Protein AF-A0A1I7J434-F1 (afdb_monomer)

Radius of gyration: 14.05 Å; Cα contacts (8 Å, |Δi|>4): 113; chains: 1; bounding box: 28×44×38 Å

Nearest PDB structures (foldseek):
  2exd-assembly1_A  TM=6.881E-01  e=1.755E-03  Pyrococcus horikoshii OT3
  3wwv-assembly1_A-2  TM=7.858E-01  e=1.106E-02  Pyrococcus horikoshii OT3
  2k5h-assembly1_A  TM=6.945E-01  e=1.726E-02  Methanothermobacter thermautotrophicus str. Delta H
  8z5g-assembly1_B  TM=6.574E-01  e=1.235E-01  Escherichia coli K-12

Foldseek 3Di:
DDDDDPPDPLVVVVQVQAFFKFFWAADPN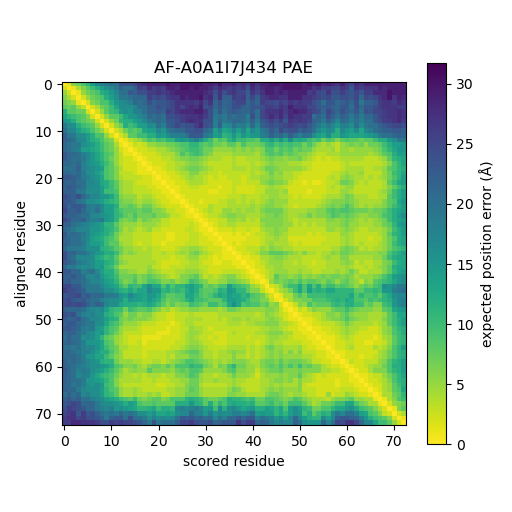DIFTQGPNDTAAADPPDPHDGRAMWGFNGADPRHTYTDHPPPDD

pLDDT: mean 73.86, std 15.12, range [40.84, 88.88]

Solvent-accessible surface area (backbone atoms only — not comparable to full-atom values): 4603 Å² total; per-residue (Å²): 138,86,85,88,86,88,72,64,72,77,57,58,62,57,58,69,41,49,72,40,64,32,28,31,39,65,56,97,88,42,76,28,40,33,42,98,84,46,78,38,62,46,62,79,92,54,95,71,50,70,71,38,62,30,28,26,72,39,62,58,98,84,32,35,37,71,37,77,70,72,93,78,129

Mean predicted aligned error: 9.81 Å

Sequence (73 aa):
MDKWFAKTIIKTGIEGLIGESGVVREVDGIKAAKIHGDLYSFAESVPFEDGTPFVVKGVDGGTIIPEFKNQNN

Secondary structure (DSSP, 8-state):
----SSSSHHHHHHHTTTT-EEEEEEETTEEEEEETTEEE-B-TTS-PPTT-EEEEEEEETTEEEEEE-----

Structure (mmCIF, N/CA/C/O backbone):
data_AF-A0A1I7J434-F1
#
_entry.id   AF-A0A1I7J434-F1
#
loop_
_atom_site.group_PDB
_atom_site.id
_atom_site.type_symbol
_atom_site.label_atom_id
_atom_site.label_alt_id
_atom_site.label_comp_id
_atom_site.label_asym_id
_atom_site.label_entity_id
_atom_site.label_seq_id
_atom_site.pdbx_PDB_ins_code
_atom_site.Cartn_x
_atom_site.Cartn_y
_atom_site.Cartn_z
_atom_site.occupancy
_atom_site.B_iso_or_equiv
_atom_site.auth_seq_id
_atom_site.auth_c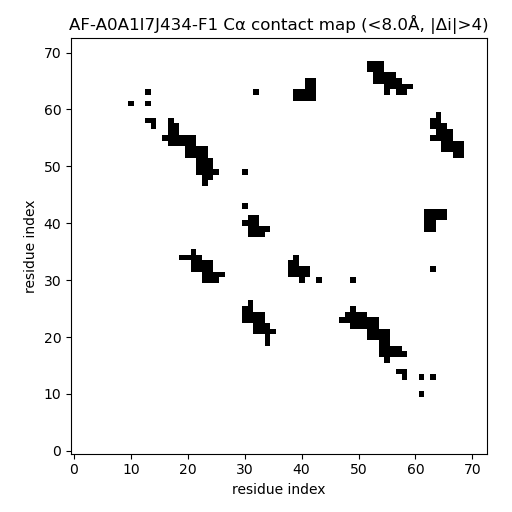omp_id
_atom_site.auth_asym_id
_atom_site.auth_atom_id
_atom_site.pdbx_PDB_model_num
ATOM 1 N N . MET A 1 1 ? 15.445 -23.275 -25.641 1.00 48.25 1 MET A N 1
ATOM 2 C CA . MET A 1 1 ? 15.599 -21.809 -25.527 1.00 48.25 1 MET A CA 1
ATOM 3 C C . MET A 1 1 ? 14.305 -21.259 -26.117 1.00 48.25 1 MET A C 1
ATOM 5 O O . MET A 1 1 ? 13.936 -21.748 -27.171 1.00 48.25 1 MET A O 1
ATOM 9 N N . ASP A 1 2 ? 13.425 -20.548 -25.413 1.00 48.06 2 ASP A N 1
ATOM 10 C CA . ASP A 1 2 ? 13.665 -19.442 -24.488 1.00 48.06 2 ASP A CA 1
ATOM 11 C C . ASP A 1 2 ? 12.734 -19.466 -23.268 1.00 48.06 2 ASP A C 1
ATOM 13 O O . ASP A 1 2 ? 11.528 -19.691 -23.335 1.00 48.06 2 ASP A O 1
ATOM 17 N N . LYS A 1 3 ? 13.366 -19.228 -22.126 1.00 51.16 3 LYS A N 1
ATOM 18 C CA . LYS A 1 3 ? 12.797 -18.964 -20.811 1.00 51.16 3 LYS A CA 1
ATOM 19 C C . LYS A 1 3 ? 12.745 -17.428 -20.685 1.00 51.16 3 LYS A C 1
ATOM 21 O O . LYS A 1 3 ? 13.721 -16.806 -21.072 1.00 51.16 3 LYS A O 1
ATOM 26 N N . TRP A 1 4 ? 11.690 -16.879 -20.060 1.00 47.91 4 TRP A N 1
ATOM 27 C CA . TRP A 1 4 ? 11.607 -15.521 -19.457 1.00 47.91 4 TRP A CA 1
ATOM 28 C C . TRP A 1 4 ? 10.921 -14.369 -20.221 1.00 47.91 4 TRP A C 1
ATOM 30 O O . TRP A 1 4 ? 11.572 -13.398 -20.582 1.00 47.91 4 TRP A O 1
ATOM 40 N N . PHE A 1 5 ? 9.585 -14.333 -20.268 1.00 50.59 5 PHE A N 1
ATOM 41 C CA . PHE A 1 5 ? 8.873 -13.043 -20.429 1.00 50.59 5 PHE A CA 1
ATOM 42 C C . PHE A 1 5 ? 7.698 -12.832 -19.459 1.00 50.59 5 PHE A C 1
ATOM 44 O O . PHE A 1 5 ? 6.906 -11.917 -19.633 1.00 50.59 5 PHE A O 1
ATOM 51 N N . ALA A 1 6 ? 7.591 -13.628 -18.389 1.00 48.34 6 ALA A N 1
ATOM 52 C CA . ALA A 1 6 ? 6.457 -13.558 -17.454 1.00 48.34 6 ALA A CA 1
ATOM 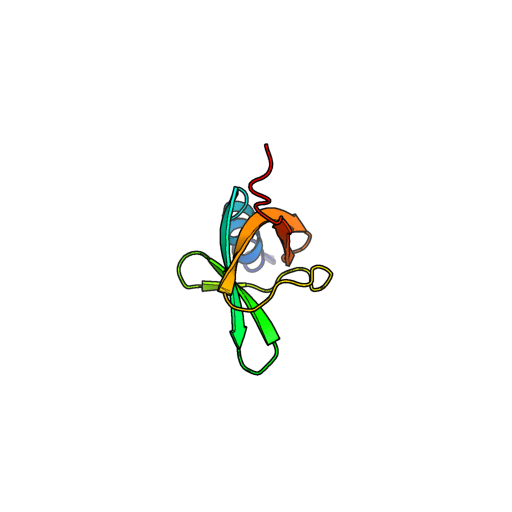53 C C . ALA A 1 6 ? 6.779 -12.928 -16.082 1.00 48.34 6 ALA A C 1
ATOM 55 O O . ALA A 1 6 ? 6.026 -13.125 -15.134 1.00 48.34 6 ALA A O 1
ATOM 56 N N . LYS A 1 7 ? 7.891 -12.192 -15.929 1.00 48.28 7 LYS A N 1
ATOM 57 C CA . LYS A 1 7 ? 8.239 -11.549 -14.640 1.00 48.28 7 LYS A CA 1
ATOM 58 C C . LYS A 1 7 ? 8.446 -10.035 -14.678 1.00 48.28 7 LYS A C 1
ATOM 60 O O . LYS A 1 7 ? 8.645 -9.446 -13.622 1.00 48.28 7 LYS A O 1
ATOM 65 N N . THR A 1 8 ? 8.357 -9.395 -15.841 1.00 40.84 8 THR A N 1
ATOM 66 C CA . THR A 1 8 ? 8.688 -7.962 -15.950 1.00 40.84 8 THR A CA 1
ATOM 67 C C . THR A 1 8 ? 7.496 -7.040 -15.688 1.00 40.84 8 THR A C 1
ATOM 69 O O . THR A 1 8 ? 7.685 -5.949 -15.172 1.00 40.84 8 THR A O 1
ATOM 72 N N . ILE A 1 9 ? 6.259 -7.473 -15.948 1.00 48.34 9 ILE A N 1
ATOM 73 C CA . ILE A 1 9 ? 5.105 -6.553 -15.932 1.00 48.34 9 ILE A CA 1
ATOM 74 C C . ILE A 1 9 ? 4.649 -6.206 -14.503 1.00 48.34 9 ILE A C 1
ATOM 76 O O . ILE A 1 9 ? 4.218 -5.087 -14.248 1.00 48.34 9 ILE A O 1
ATOM 80 N N . ILE A 1 10 ? 4.802 -7.125 -13.545 1.00 50.94 10 ILE A N 1
ATOM 81 C CA . ILE A 1 10 ? 4.301 -6.914 -12.176 1.00 50.94 10 ILE A CA 1
ATOM 82 C C . ILE A 1 10 ? 5.188 -5.928 -11.400 1.00 50.94 10 ILE A C 1
ATOM 84 O O . ILE A 1 10 ? 4.695 -5.229 -10.529 1.00 50.94 10 ILE A O 1
ATOM 88 N N . LYS A 1 11 ? 6.483 -5.823 -11.727 1.00 48.47 11 LYS A N 1
ATOM 89 C CA . LYS A 1 11 ? 7.415 -4.957 -10.986 1.00 48.47 11 LYS A CA 1
ATOM 90 C C . LYS A 1 11 ? 7.293 -3.484 -11.395 1.00 48.47 11 LYS A C 1
ATOM 92 O O . LYS A 1 11 ? 7.252 -2.613 -10.536 1.00 48.47 11 LYS A O 1
ATOM 97 N N . THR A 1 12 ? 7.127 -3.219 -12.692 1.00 51.41 12 THR A N 1
ATOM 98 C CA . THR A 1 12 ? 7.116 -1.854 -13.242 1.00 51.41 12 THR A CA 1
ATOM 99 C C . THR A 1 12 ? 5.872 -1.044 -12.859 1.00 51.41 12 THR A C 1
ATOM 101 O O . THR A 1 12 ? 5.967 0.170 -12.711 1.00 51.41 12 THR A O 1
ATOM 104 N N . GLY A 1 13 ? 4.712 -1.686 -12.671 1.00 64.75 13 GLY A N 1
ATOM 105 C CA . GLY A 1 13 ? 3.464 -0.972 -12.363 1.00 64.75 13 GLY A CA 1
ATOM 106 C C . GLY A 1 13 ? 3.433 -0.346 -10.965 1.00 64.75 13 GLY A C 1
ATOM 107 O O . GLY A 1 13 ? 2.927 0.757 -10.798 1.00 64.75 13 GLY A O 1
ATOM 108 N N . ILE A 1 14 ? 4.017 -1.024 -9.973 1.00 72.38 14 ILE A N 1
ATOM 109 C CA . ILE A 1 14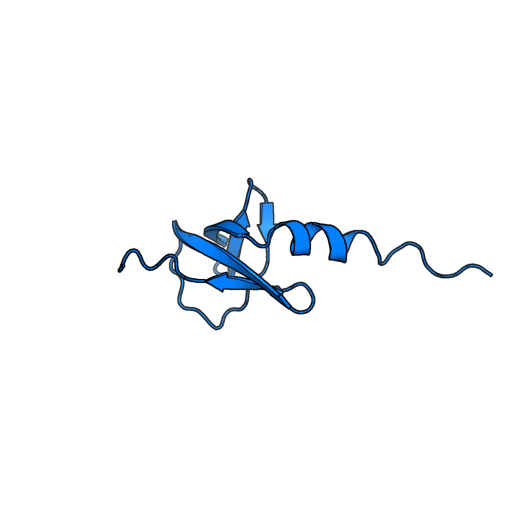 ? 3.960 -0.611 -8.561 1.00 72.38 14 ILE A CA 1
ATOM 110 C C . ILE A 1 14 ? 5.000 0.474 -8.262 1.00 72.38 14 ILE A C 1
ATOM 112 O O . ILE A 1 14 ? 4.721 1.399 -7.510 1.00 72.38 14 ILE A O 1
ATOM 116 N N . GLU A 1 15 ? 6.183 0.405 -8.883 1.00 77.25 15 GLU A N 1
ATOM 117 C CA . GLU A 1 15 ? 7.213 1.452 -8.768 1.00 77.25 15 GLU A CA 1
ATOM 118 C C . GLU A 1 15 ? 6.720 2.806 -9.312 1.00 77.25 15 GLU A C 1
ATOM 120 O O . GLU A 1 15 ? 7.095 3.854 -8.792 1.00 77.25 15 GLU A O 1
ATOM 125 N N .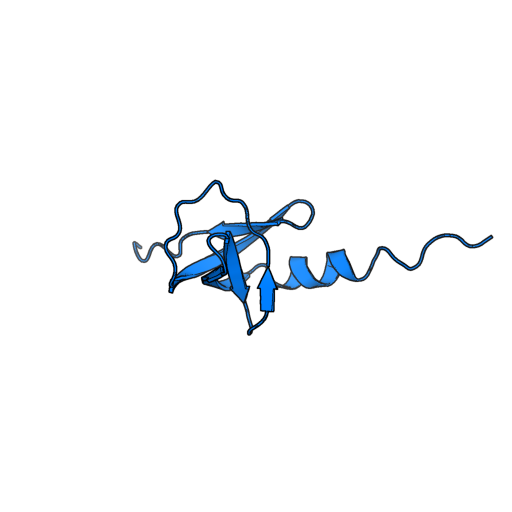 GLY A 1 16 ? 5.815 2.793 -10.298 1.00 80.38 16 GLY A N 1
ATOM 126 C CA . GLY A 1 16 ? 5.142 3.995 -10.799 1.00 80.38 16 GLY A CA 1
ATOM 127 C C . GLY A 1 16 ? 4.154 4.632 -9.815 1.00 80.38 16 GLY A C 1
ATOM 128 O O . GLY A 1 16 ? 3.696 5.741 -10.062 1.00 80.38 16 GLY A O 1
ATOM 129 N N . LEU A 1 17 ? 3.837 3.963 -8.702 1.00 83.88 17 LEU A N 1
ATOM 130 C CA . LEU A 1 17 ? 2.988 4.513 -7.646 1.00 83.88 17 LEU A CA 1
ATOM 131 C C . LEU A 1 17 ? 3.781 5.373 -6.658 1.00 83.88 17 LEU A C 1
ATOM 133 O O . LEU A 1 17 ? 3.178 5.986 -5.787 1.00 83.88 17 LEU A O 1
ATOM 137 N N . ILE A 1 18 ? 5.115 5.421 -6.741 1.00 87.25 18 ILE A N 1
ATOM 138 C CA . ILE A 1 18 ? 5.933 6.241 -5.839 1.00 87.25 18 ILE A CA 1
ATOM 139 C C . ILE A 1 18 ? 5.613 7.724 -6.056 1.00 87.25 18 ILE A C 1
ATOM 141 O O . ILE A 1 18 ? 5.701 8.235 -7.168 1.00 87.25 18 ILE A O 1
ATOM 145 N N . GLY A 1 19 ? 5.258 8.417 -4.973 1.00 84.94 19 GLY A N 1
ATOM 146 C CA . GLY A 1 19 ? 4.768 9.796 -4.988 1.00 84.94 19 GLY A CA 1
ATOM 147 C C . GLY A 1 19 ? 3.248 9.915 -5.121 1.00 84.94 19 GLY A C 1
ATOM 148 O O . GLY A 1 19 ? 2.704 10.983 -4.835 1.00 84.94 19 GLY A O 1
ATOM 149 N N . GLU A 1 20 ? 2.550 8.834 -5.474 1.00 88.50 20 GLU A N 1
ATOM 150 C CA . GLU A 1 20 ? 1.092 8.836 -5.539 1.00 88.50 20 GLU A CA 1
ATOM 151 C C . GLU A 1 20 ? 0.475 8.826 -4.143 1.00 88.50 20 GLU A C 1
ATOM 153 O O . GLU A 1 20 ? 1.038 8.319 -3.168 1.00 88.50 20 GLU A O 1
ATOM 158 N N . SER A 1 21 ? -0.722 9.398 -4.053 1.00 88.31 21 SER A N 1
ATOM 159 C CA . SER A 1 21 ? -1.500 9.418 -2.819 1.00 88.31 21 SER A CA 1
ATOM 160 C C . SER A 1 21 ? -2.597 8.367 -2.862 1.00 88.31 21 SER A C 1
ATOM 162 O O . SER A 1 21 ? -3.228 8.130 -3.892 1.00 88.31 21 SER A O 1
ATOM 164 N N . GLY A 1 22 ? -2.808 7.721 -1.724 1.00 88.88 22 GLY A N 1
ATOM 165 C CA . GLY A 1 22 ? -3.804 6.679 -1.557 1.00 88.88 22 GLY A CA 1
ATOM 166 C C . GLY A 1 22 ? -4.553 6.831 -0.249 1.00 88.88 22 GLY A C 1
ATOM 167 O O . GLY A 1 22 ? -4.299 7.738 0.547 1.00 88.88 22 GLY A O 1
ATOM 168 N N . VAL A 1 23 ? -5.489 5.917 -0.033 1.00 88.69 23 VAL A N 1
ATOM 169 C CA . VAL A 1 23 ? -6.237 5.804 1.214 1.00 88.69 23 VAL A CA 1
ATOM 170 C C . VAL A 1 23 ? -6.167 4.373 1.715 1.00 88.69 23 VAL A C 1
ATOM 172 O O . VAL A 1 23 ? -6.303 3.429 0.935 1.00 88.69 23 VAL A O 1
ATOM 175 N N . VAL A 1 24 ? -5.902 4.191 3.005 1.00 88.12 24 VAL A N 1
ATOM 176 C CA . VAL A 1 24 ? -5.955 2.857 3.603 1.00 88.12 24 VAL A CA 1
ATOM 177 C C . VAL A 1 24 ? -7.401 2.403 3.624 1.00 88.12 24 VAL A C 1
ATOM 179 O O . VAL A 1 24 ? -8.299 3.174 3.955 1.00 88.12 24 VAL A O 1
ATOM 182 N N . ARG A 1 25 ? -7.627 1.158 3.222 1.00 87.06 25 ARG A N 1
ATOM 183 C CA . ARG A 1 25 ? -8.942 0.548 3.229 1.00 87.06 25 ARG A CA 1
ATOM 184 C C . ARG A 1 25 ? -8.878 -0.834 3.843 1.00 87.06 25 ARG A C 1
ATOM 186 O O . ARG A 1 25 ? -8.036 -1.637 3.454 1.00 87.06 25 ARG A O 1
ATOM 193 N N . GLU A 1 26 ? -9.762 -1.108 4.783 1.00 85.69 26 GLU A N 1
ATOM 194 C CA . GLU A 1 26 ? -9.907 -2.430 5.373 1.00 85.69 26 GLU A CA 1
ATOM 195 C C . GLU A 1 26 ? -10.949 -3.229 4.585 1.00 85.69 26 GLU A C 1
ATOM 197 O O . GLU A 1 26 ? -12.085 -2.793 4.386 1.00 85.69 26 GLU A O 1
ATOM 202 N N 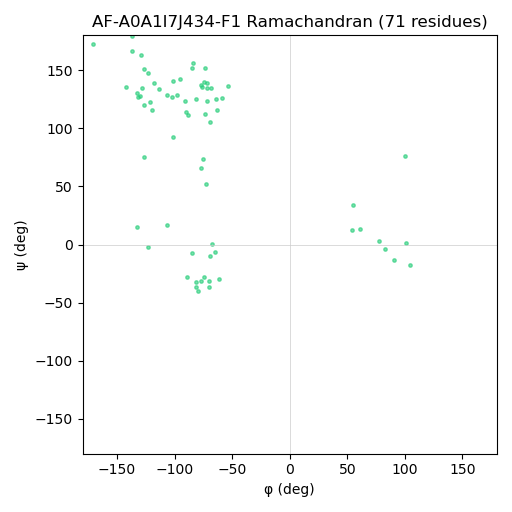. VAL A 1 27 ? -10.543 -4.392 4.082 1.00 81.06 27 VAL A N 1
ATOM 203 C CA . VAL A 1 27 ? -11.411 -5.328 3.363 1.00 81.06 27 VAL A CA 1
ATOM 204 C C . VAL A 1 27 ? -11.262 -6.678 4.050 1.00 81.06 27 VAL A C 1
ATOM 206 O O . VAL A 1 27 ? -10.152 -7.191 4.156 1.00 81.06 27 VAL A O 1
ATOM 209 N N . ASP A 1 28 ? -12.362 -7.219 4.578 1.00 81.69 28 ASP A N 1
ATOM 210 C CA . ASP A 1 28 ? -12.376 -8.493 5.317 1.00 81.69 28 ASP A CA 1
ATOM 211 C C . ASP A 1 28 ? -11.383 -8.544 6.505 1.00 81.69 28 ASP A C 1
ATOM 213 O O . ASP A 1 28 ? -10.806 -9.585 6.815 1.00 81.69 28 ASP A O 1
ATOM 217 N N . GLY A 1 29 ? -11.157 -7.407 7.179 1.00 80.31 29 GLY A N 1
ATOM 218 C CA . GLY A 1 29 ? -10.210 -7.286 8.299 1.00 80.31 29 GLY A CA 1
ATOM 219 C C . GLY A 1 29 ? -8.736 -7.200 7.881 1.00 80.31 29 GLY A C 1
ATOM 220 O O . GLY A 1 29 ? -7.856 -7.143 8.738 1.00 80.31 29 GLY A O 1
ATOM 221 N N . ILE A 1 30 ? -8.453 -7.179 6.575 1.00 81.19 30 ILE A N 1
ATOM 222 C CA . ILE A 1 30 ? -7.112 -6.999 6.016 1.00 81.19 30 ILE A CA 1
ATOM 223 C C . ILE A 1 30 ? -6.981 -5.561 5.522 1.00 81.19 30 ILE A C 1
ATOM 225 O O . ILE A 1 30 ? -7.788 -5.077 4.724 1.00 81.19 30 ILE A O 1
ATOM 229 N N . LYS A 1 31 ? -5.935 -4.869 5.970 1.00 83.25 31 LYS A N 1
ATOM 230 C CA . LYS A 1 31 ? -5.647 -3.505 5.526 1.00 83.25 31 LYS A CA 1
ATOM 231 C C . LYS A 1 31 ? -4.930 -3.531 4.180 1.00 83.25 31 LYS A C 1
ATOM 233 O O . LYS A 1 31 ? -3.878 -4.148 4.030 1.00 83.25 31 LYS A O 1
ATOM 238 N N . ALA A 1 32 ? -5.494 -2.824 3.211 1.00 86.00 32 ALA A N 1
ATOM 239 C CA . ALA A 1 32 ? -4.952 -2.655 1.873 1.00 86.00 32 ALA A CA 1
ATOM 240 C C . ALA A 1 32 ? -4.851 -1.168 1.505 1.00 86.00 32 ALA A C 1
ATOM 242 O O . ALA A 1 32 ? -5.593 -0.314 1.988 1.00 86.00 32 ALA A O 1
ATOM 243 N N . ALA A 1 33 ? -3.891 -0.844 0.655 1.00 86.31 33 ALA A N 1
ATOM 244 C CA . ALA A 1 33 ? -3.632 0.490 0.151 1.00 86.31 33 ALA A CA 1
ATOM 245 C C . ALA A 1 33 ? -4.488 0.691 -1.098 1.00 86.31 33 ALA A C 1
ATOM 247 O O . ALA A 1 33 ? -4.240 0.053 -2.118 1.00 86.31 33 ALA A O 1
ATOM 248 N N . LYS A 1 34 ? -5.493 1.567 -1.034 1.00 88.56 34 LYS A N 1
ATOM 249 C CA . LYS A 1 34 ? -6.312 1.908 -2.196 1.00 88.56 34 LYS A CA 1
ATOM 250 C C . LYS A 1 34 ? -5.709 3.099 -2.939 1.00 88.56 34 LYS A C 1
ATOM 252 O O . LYS A 1 34 ? -5.706 4.209 -2.409 1.00 88.56 34 LYS A O 1
ATOM 257 N N . ILE A 1 35 ? -5.241 2.879 -4.166 1.00 87.69 35 ILE A N 1
ATOM 258 C CA . ILE A 1 35 ? -4.590 3.889 -5.018 1.00 87.69 35 ILE A CA 1
ATOM 259 C C . ILE A 1 35 ? -5.223 3.813 -6.412 1.00 87.69 35 ILE A C 1
ATOM 261 O O . ILE A 1 35 ? -5.332 2.726 -6.965 1.00 87.69 35 ILE A O 1
ATOM 265 N N . HIS A 1 36 ? -5.703 4.936 -6.964 1.00 85.44 36 HIS A N 1
ATOM 266 C CA . HIS A 1 36 ? -6.423 5.001 -8.261 1.00 85.44 36 HIS A CA 1
ATOM 267 C C . HIS A 1 36 ? -7.642 4.071 -8.420 1.00 85.44 36 HIS A C 1
ATOM 269 O O . HIS A 1 36 ? -8.194 3.944 -9.506 1.00 85.44 36 HIS A O 1
ATOM 275 N N . GLY A 1 37 ? -8.120 3.467 -7.329 1.00 83.50 37 GLY A N 1
ATOM 276 C CA . GLY A 1 37 ? -9.217 2.494 -7.351 1.00 83.50 37 GLY A CA 1
ATOM 277 C C . GLY A 1 37 ? -8.762 1.048 -7.171 1.00 83.50 37 GLY A C 1
ATOM 278 O O . GLY A 1 37 ? -9.579 0.233 -6.745 1.00 83.50 37 GLY A O 1
ATOM 279 N N . ASP A 1 38 ? -7.478 0.768 -7.380 1.00 85.25 38 ASP A N 1
ATOM 280 C CA . ASP A 1 38 ? -6.847 -0.532 -7.166 1.00 85.25 38 ASP A CA 1
ATOM 281 C C . ASP A 1 38 ? -6.406 -0.717 -5.711 1.00 85.25 38 ASP A C 1
ATOM 283 O O . ASP A 1 38 ? -6.120 0.250 -5.000 1.00 85.25 38 ASP A O 1
ATOM 287 N N . LEU A 1 39 ? -6.365 -1.973 -5.261 1.00 84.44 39 LEU A N 1
ATOM 288 C CA . LEU A 1 39 ? -5.944 -2.359 -3.916 1.00 84.44 39 LEU A CA 1
ATOM 289 C C . LEU A 1 39 ? -4.567 -3.014 -3.966 1.00 84.44 39 LEU A C 1
ATOM 291 O O . LEU A 1 39 ? -4.3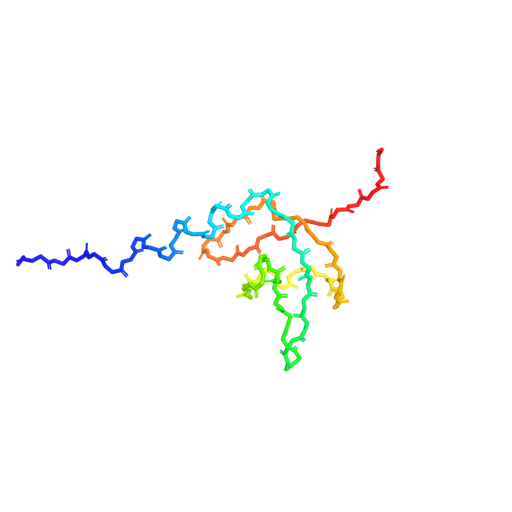51 -3.981 -4.695 1.00 84.44 39 LEU A O 1
ATOM 295 N N . TYR A 1 40 ? -3.662 -2.515 -3.135 1.00 83.75 40 TYR A N 1
ATOM 296 C CA . TYR A 1 40 ? -2.291 -2.986 -3.030 1.00 83.75 40 TYR A CA 1
ATOM 297 C C . TYR A 1 40 ? -1.971 -3.415 -1.603 1.00 83.75 40 TYR A C 1
ATOM 299 O O . TYR A 1 40 ? -2.463 -2.838 -0.633 1.00 83.75 40 TYR A O 1
ATOM 307 N N . SER A 1 41 ? -1.101 -4.408 -1.457 1.00 79.94 41 SER A N 1
ATOM 308 C CA . SER A 1 41 ? -0.535 -4.757 -0.155 1.00 79.94 41 SER A CA 1
ATOM 309 C C . SER A 1 41 ? 0.546 -3.746 0.230 1.00 79.94 41 SER A C 1
ATOM 311 O O . SER A 1 41 ? 1.380 -3.355 -0.592 1.00 79.94 41 SER A O 1
ATOM 313 N N . PHE A 1 42 ? 0.544 -3.321 1.489 1.00 79.69 42 PHE A N 1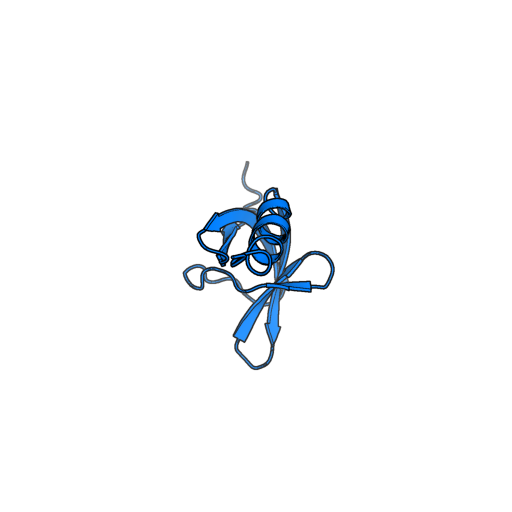
ATOM 314 C CA . PHE A 1 42 ? 1.533 -2.393 2.025 1.00 79.69 42 PHE A CA 1
ATOM 315 C C . PHE A 1 42 ? 2.134 -2.930 3.320 1.00 79.69 42 PHE A C 1
ATOM 317 O O . PHE A 1 42 ? 1.601 -3.858 3.926 1.00 79.69 42 PHE A O 1
ATOM 324 N N . ALA A 1 43 ? 3.269 -2.366 3.726 1.00 71.06 43 ALA A N 1
ATOM 325 C CA . ALA A 1 43 ? 3.959 -2.801 4.930 1.00 71.06 43 ALA A CA 1
ATOM 326 C C . ALA A 1 43 ? 3.084 -2.562 6.175 1.00 71.06 43 ALA A C 1
ATOM 328 O O . ALA A 1 43 ? 2.811 -1.422 6.546 1.00 71.06 43 ALA A O 1
ATOM 329 N N . GLU A 1 44 ? 2.694 -3.645 6.850 1.00 64.19 44 GLU A N 1
ATOM 330 C CA . GLU A 1 44 ? 1.799 -3.653 8.023 1.00 64.19 44 GLU A CA 1
ATOM 331 C C . GLU A 1 44 ? 2.389 -2.942 9.257 1.00 64.19 44 GLU A C 1
ATOM 333 O O . GLU A 1 44 ? 1.712 -2.720 10.256 1.00 64.19 44 GLU A O 1
ATOM 338 N N . SER A 1 45 ? 3.658 -2.529 9.186 1.00 60.66 45 SER A N 1
ATOM 339 C CA . SER A 1 45 ? 4.389 -1.891 10.284 1.00 60.66 45 SER A CA 1
ATOM 340 C C . SER A 1 45 ? 3.877 -0.491 10.657 1.00 60.66 45 SER A C 1
ATOM 342 O O . SER A 1 45 ? 4.450 0.139 11.548 1.00 60.66 45 SER A O 1
ATOM 344 N N . VAL A 1 46 ? 2.838 0.017 9.990 1.00 61.19 46 VAL A N 1
ATOM 345 C CA . VAL A 1 46 ? 2.305 1.359 10.218 1.00 61.19 46 VAL A CA 1
ATOM 346 C C . VAL A 1 46 ? 0.829 1.275 10.627 1.00 61.19 46 VAL A C 1
ATOM 348 O O . VAL A 1 46 ? 0.023 0.726 9.871 1.00 61.19 46 VAL A O 1
ATOM 351 N N . PRO A 1 47 ? 0.440 1.816 11.800 1.00 63.78 47 PRO A N 1
ATOM 352 C CA . PRO A 1 47 ? -0.926 1.745 12.309 1.00 63.78 47 PRO A CA 1
ATOM 353 C C . PRO A 1 47 ? -1.826 2.754 11.584 1.00 63.78 47 PRO A C 1
ATOM 355 O O . PRO A 1 47 ? -2.297 3.722 12.170 1.00 63.78 47 PRO A O 1
ATOM 358 N N . PHE A 1 48 ? -2.051 2.558 10.289 1.00 74.12 48 PHE A N 1
ATOM 359 C CA . PHE A 1 48 ? -3.057 3.321 9.562 1.00 74.12 48 PHE A CA 1
ATOM 360 C C . PHE A 1 48 ? -4.454 2.800 9.903 1.00 74.12 48 PHE A C 1
ATOM 362 O O . PHE A 1 48 ? -4.685 1.586 9.931 1.00 74.12 48 PHE A O 1
ATOM 369 N N . GLU A 1 49 ? -5.387 3.711 10.153 1.00 78.81 49 GLU A N 1
ATOM 370 C CA . GLU A 1 49 ? -6.814 3.403 10.261 1.00 78.81 49 GLU A CA 1
ATOM 371 C C . GLU A 1 49 ? -7.456 3.371 8.865 1.00 78.81 49 GLU A C 1
ATOM 373 O O . GLU A 1 49 ? -6.948 3.995 7.926 1.00 78.81 49 GLU A O 1
ATOM 378 N N . ASP A 1 50 ? -8.571 2.654 8.710 1.00 83.75 50 ASP A N 1
ATOM 379 C CA . ASP A 1 50 ? -9.389 2.733 7.494 1.00 83.75 50 ASP A CA 1
ATOM 380 C C . ASP A 1 50 ? -9.764 4.194 7.195 1.00 83.75 50 ASP A C 1
ATOM 382 O O . ASP A 1 50 ? -10.078 4.975 8.092 1.00 83.75 50 ASP A O 1
ATOM 386 N N . GLY A 1 51 ? -9.665 4.594 5.929 1.00 83.69 51 GLY A N 1
ATOM 387 C CA . GLY A 1 51 ? -9.896 5.971 5.505 1.00 83.69 51 GLY A CA 1
ATOM 388 C C . GLY A 1 51 ? -8.697 6.906 5.689 1.00 83.69 51 GLY A C 1
ATOM 389 O O . GLY A 1 51 ? -8.766 8.053 5.245 1.00 83.69 51 GLY A O 1
ATOM 390 N N . THR A 1 52 ? -7.583 6.447 6.273 1.00 84.06 52 THR A N 1
ATOM 391 C CA . THR A 1 52 ? -6.401 7.303 6.461 1.00 84.06 52 THR A CA 1
ATOM 392 C C . THR A 1 52 ? -5.701 7.577 5.127 1.00 84.06 52 THR A C 1
ATOM 394 O O . THR A 1 52 ? -5.298 6.625 4.448 1.00 84.06 52 THR A O 1
ATOM 397 N N . PRO A 1 53 ? -5.512 8.850 4.733 1.00 85.00 53 PRO A N 1
ATOM 398 C CA . PRO A 1 53 ? -4.749 9.183 3.542 1.00 85.00 53 PRO A CA 1
ATOM 399 C C . PRO A 1 53 ? -3.247 8.997 3.785 1.00 85.00 53 PRO A C 1
ATOM 401 O O . PRO A 1 53 ? -2.711 9.379 4.827 1.00 85.00 53 PRO A O 1
ATOM 404 N N . PHE A 1 54 ? -2.546 8.465 2.792 1.00 87.19 54 PHE A N 1
ATOM 405 C CA . PHE A 1 54 ? -1.094 8.290 2.808 1.00 87.19 54 PHE A CA 1
ATOM 406 C C . PHE A 1 54 ? -0.495 8.681 1.455 1.00 87.19 54 PHE A C 1
ATOM 408 O O . PHE A 1 54 ? -1.208 8.831 0.460 1.00 87.19 54 PHE A O 1
ATOM 415 N N . VAL A 1 55 ? 0.826 8.835 1.411 1.00 88.56 55 VAL A N 1
ATOM 416 C CA . VAL A 1 55 ? 1.587 8.985 0.163 1.00 88.56 55 VAL A CA 1
ATOM 417 C C . VAL A 1 55 ? 2.556 7.820 0.050 1.00 88.56 55 VAL A C 1
ATOM 419 O O . VAL A 1 55 ? 3.152 7.407 1.041 1.00 88.56 55 VAL A O 1
ATOM 422 N N . VAL A 1 56 ? 2.709 7.250 -1.139 1.00 88.00 56 VAL A N 1
ATOM 423 C CA . VAL A 1 56 ? 3.694 6.194 -1.367 1.00 88.00 56 VAL A CA 1
ATOM 424 C C . VAL A 1 56 ? 5.084 6.816 -1.379 1.00 88.00 56 VAL A C 1
ATOM 426 O O . VAL A 1 56 ? 5.440 7.554 -2.294 1.00 88.00 56 VAL A O 1
ATOM 429 N N . LYS A 1 57 ? 5.898 6.495 -0.377 1.00 86.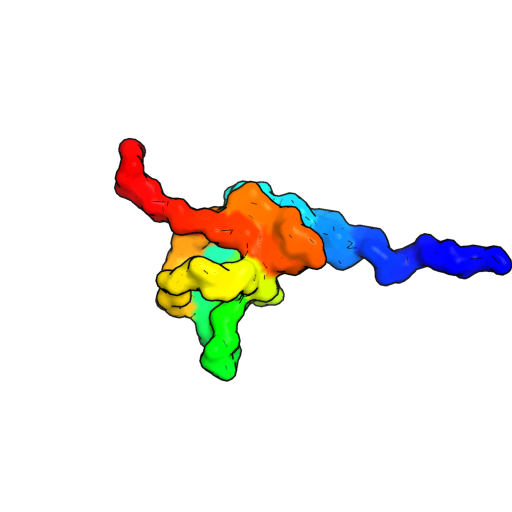31 57 LYS A N 1
ATOM 430 C CA . LYS A 1 57 ? 7.292 6.947 -0.307 1.00 86.31 57 LYS A CA 1
ATOM 431 C C . LYS A 1 57 ? 8.220 6.086 -1.155 1.00 86.31 57 LYS A C 1
ATOM 433 O O . LYS A 1 57 ? 9.226 6.565 -1.668 1.00 86.31 57 LYS A O 1
ATOM 438 N N . GLY A 1 58 ? 7.897 4.805 -1.272 1.00 84.56 58 GLY A N 1
ATOM 439 C CA . GLY A 1 58 ? 8.725 3.827 -1.959 1.00 84.56 58 GLY A CA 1
ATOM 440 C C . GLY A 1 58 ? 8.005 2.500 -2.133 1.00 84.56 58 GLY A C 1
ATOM 441 O O . GLY A 1 58 ? 6.922 2.286 -1.589 1.00 84.56 58 GLY A O 1
ATOM 442 N N . VAL A 1 59 ? 8.633 1.598 -2.879 1.00 84.56 59 VAL A N 1
ATOM 443 C CA . VAL A 1 59 ? 8.198 0.209 -3.020 1.00 84.56 59 VAL A CA 1
ATOM 444 C C . VAL A 1 59 ? 9.401 -0.686 -2.771 1.00 84.56 59 VAL A C 1
ATOM 446 O O . VAL A 1 59 ? 10.442 -0.503 -3.396 1.00 84.56 59 VAL A O 1
ATOM 449 N N . ASP A 1 60 ? 9.255 -1.658 -1.875 1.00 77.50 60 ASP A N 1
ATOM 450 C CA . ASP A 1 60 ? 10.302 -2.629 -1.559 1.00 77.50 60 ASP A CA 1
ATOM 451 C C . ASP A 1 60 ? 9.807 -4.045 -1.860 1.00 77.50 60 ASP A C 1
ATOM 453 O O . ASP A 1 60 ? 8.810 -4.512 -1.309 1.00 77.50 60 ASP A O 1
ATOM 457 N N . GLY A 1 61 ? 10.440 -4.712 -2.829 1.00 72.75 61 GLY A N 1
ATOM 458 C CA . GLY A 1 61 ? 10.124 -6.103 -3.177 1.00 72.75 61 GLY A CA 1
ATOM 459 C C . GLY A 1 61 ? 8.693 -6.373 -3.672 1.00 72.75 61 GLY A C 1
ATOM 460 O O . GLY A 1 61 ? 8.304 -7.534 -3.756 1.00 72.75 61 GLY A O 1
ATOM 461 N N . GLY A 1 62 ? 7.922 -5.335 -4.018 1.00 74.56 62 GLY A N 1
ATOM 462 C CA . GLY A 1 62 ? 6.497 -5.429 -4.369 1.00 74.56 62 GLY A CA 1
ATOM 463 C C . GLY A 1 62 ? 5.539 -5.016 -3.246 1.00 74.56 62 GLY A C 1
ATOM 464 O O . GLY A 1 62 ? 4.328 -5.049 -3.439 1.00 74.56 62 GLY A O 1
ATOM 465 N N . THR A 1 63 ? 6.075 -4.594 -2.101 1.00 80.12 63 THR A N 1
ATOM 466 C CA . THR A 1 63 ? 5.313 -4.034 -0.983 1.00 80.12 63 THR A CA 1
ATOM 467 C C . THR A 1 63 ? 5.368 -2.517 -1.040 1.00 80.12 63 THR A C 1
ATOM 469 O O . THR A 1 63 ? 6.450 -1.932 -1.119 1.00 80.12 63 THR A O 1
ATOM 472 N N . ILE A 1 64 ? 4.209 -1.868 -0.977 1.00 83.88 64 ILE A N 1
ATOM 473 C CA . ILE A 1 64 ? 4.144 -0.409 -0.910 1.00 83.88 64 ILE A CA 1
ATOM 474 C C . ILE A 1 64 ? 4.618 0.055 0.471 1.00 83.88 64 ILE A C 1
ATOM 476 O O . ILE A 1 64 ? 4.203 -0.493 1.495 1.00 83.88 64 ILE A O 1
ATOM 480 N N . ILE A 1 65 ? 5.471 1.080 0.491 1.00 85.69 65 ILE A N 1
ATOM 481 C CA . ILE A 1 65 ? 5.892 1.798 1.695 1.00 85.69 65 ILE A CA 1
ATOM 482 C C . ILE A 1 65 ? 5.096 3.109 1.762 1.00 85.69 65 ILE A C 1
ATOM 484 O O . ILE A 1 65 ? 5.497 4.111 1.160 1.00 85.69 65 ILE A O 1
ATOM 488 N N . PRO A 1 66 ? 3.946 3.114 2.452 1.00 82.81 66 PRO A N 1
ATOM 489 C CA . PRO A 1 66 ? 3.186 4.324 2.729 1.00 82.81 66 PRO A CA 1
ATOM 490 C C . PRO A 1 66 ? 3.892 5.195 3.778 1.00 82.81 66 PRO A C 1
ATOM 492 O O . PRO A 1 66 ? 4.392 4.709 4.791 1.00 82.81 66 PRO A O 1
ATOM 495 N N . GLU A 1 67 ? 3.891 6.503 3.555 1.00 84.62 67 GLU A N 1
ATOM 496 C CA . GLU A 1 67 ? 4.301 7.530 4.506 1.00 84.62 67 GLU A CA 1
ATOM 497 C C . GLU A 1 67 ? 3.082 8.370 4.893 1.00 84.62 67 GLU A C 1
ATOM 499 O O . GLU A 1 67 ? 2.278 8.776 4.044 1.00 84.62 67 GLU A O 1
ATOM 504 N N . PHE A 1 68 ? 2.930 8.620 6.197 1.00 76.69 68 PHE A N 1
ATOM 505 C CA . PHE A 1 68 ? 1.915 9.543 6.688 1.00 76.69 68 PHE A CA 1
ATOM 506 C C . PHE A 1 68 ? 2.155 10.913 6.073 1.00 76.69 68 PHE A C 1
ATOM 508 O O . PHE A 1 68 ? 3.220 11.509 6.244 1.00 76.69 68 PHE A O 1
ATOM 515 N N . LYS A 1 69 ? 1.118 11.465 5.448 1.00 65.94 69 LYS A N 1
ATOM 516 C CA . LYS A 1 69 ? 1.100 12.881 5.106 1.00 65.94 69 LYS A CA 1
ATOM 517 C C . LYS A 1 69 ? 0.840 13.676 6.386 1.00 65.94 69 LYS A C 1
ATOM 519 O O . LYS A 1 69 ? -0.267 14.150 6.617 1.00 65.94 69 LYS A O 1
ATOM 524 N N . ASN A 1 70 ? 1.843 13.767 7.256 1.00 53.81 70 ASN A N 1
ATOM 525 C CA . ASN A 1 70 ? 1.753 14.586 8.455 1.00 53.81 70 ASN A CA 1
ATOM 526 C C . ASN A 1 70 ? 1.753 16.057 8.010 1.00 53.81 70 ASN A C 1
ATOM 528 O O . ASN A 1 70 ? 2.779 16.573 7.571 1.00 53.81 70 ASN A O 1
ATOM 532 N N . GLN A 1 71 ? 0.595 16.719 8.061 1.00 49.69 71 GLN A N 1
ATOM 533 C CA . GLN A 1 71 ? 0.431 18.148 7.756 1.00 49.69 71 GLN A CA 1
ATOM 534 C C . GLN A 1 71 ? 1.012 19.038 8.873 1.00 49.69 71 GLN A C 1
ATOM 536 O O . GLN A 1 71 ? 0.334 19.921 9.380 1.00 49.69 71 GLN A O 1
ATOM 541 N N . ASN A 1 72 ? 2.263 18.812 9.269 1.00 45.81 72 ASN A N 1
ATOM 542 C CA . ASN A 1 72 ? 2.984 19.680 10.197 1.00 45.81 72 ASN A CA 1
ATOM 543 C C . ASN A 1 72 ? 4.319 20.093 9.572 1.00 45.81 72 ASN A C 1
ATOM 545 O O . ASN A 1 72 ? 5.366 19.558 9.935 1.00 45.81 72 ASN A O 1
ATOM 549 N N . ASN A 1 73 ? 4.264 21.021 8.613 1.00 41.53 73 ASN A N 1
ATOM 550 C CA . ASN A 1 73 ? 5.301 22.039 8.426 1.00 41.53 73 ASN A CA 1
ATOM 551 C C . ASN A 1 73 ? 4.742 23.242 7.661 1.00 41.53 73 ASN A C 1
ATOM 553 O O . ASN A 1 73 ? 4.194 23.015 6.557 1.00 41.53 73 ASN A O 1
#